Protein AF-A0A7C0WKC6-F1 (afdb_monomer_lite)

Structure (mmCIF, N/CA/C/O backbone):
data_AF-A0A7C0WKC6-F1
#
_entry.id   AF-A0A7C0WKC6-F1
#
loop_
_atom_site.group_PDB
_atom_site.id
_atom_site.type_symbol
_atom_site.label_atom_id
_atom_site.label_alt_id
_atom_site.label_comp_id
_atom_site.label_asym_id
_atom_site.label_entity_id
_atom_site.label_seq_id
_atom_site.pdbx_PDB_ins_code
_atom_site.Cartn_x
_atom_site.Cartn_y
_atom_site.Cartn_z
_atom_site.occupancy
_atom_site.B_iso_or_equiv
_atom_site.auth_seq_id
_atom_site.auth_comp_id
_atom_site.auth_asym_id
_atom_site.auth_atom_id
_atom_site.pdbx_PDB_model_num
ATOM 1 N N . MET A 1 1 ? 30.154 -18.366 -24.885 1.00 49.56 1 MET A N 1
ATOM 2 C CA . MET A 1 1 ? 28.803 -18.755 -24.434 1.00 49.56 1 MET A CA 1
ATOM 3 C C . MET A 1 1 ? 27.826 -17.994 -25.315 1.00 49.56 1 MET A C 1
ATOM 5 O O . MET A 1 1 ? 27.748 -16.782 -25.184 1.00 49.56 1 MET A O 1
ATOM 9 N N . ASN A 1 2 ? 27.222 -18.658 -26.304 1.00 49.28 2 ASN A N 1
ATOM 10 C CA . ASN A 1 2 ? 26.217 -18.035 -27.170 1.00 49.28 2 ASN A CA 1
ATOM 11 C C . ASN A 1 2 ? 24.951 -17.852 -26.332 1.00 49.28 2 ASN A C 1
ATOM 13 O O . ASN A 1 2 ? 24.283 -18.834 -26.017 1.00 49.28 2 ASN A O 1
ATOM 17 N N . LEU A 1 3 ? 24.662 -16.617 -25.928 1.00 62.22 3 LEU A N 1
ATOM 18 C CA . LEU A 1 3 ? 23.338 -16.267 -25.435 1.00 62.22 3 LEU A CA 1
ATOM 19 C C . LEU A 1 3 ? 22.406 -16.403 -26.638 1.00 62.22 3 LEU A C 1
ATOM 21 O O . LEU A 1 3 ? 22.597 -15.722 -27.647 1.00 62.22 3 LEU A O 1
ATOM 25 N N . ALA A 1 4 ? 21.474 -17.354 -26.576 1.00 69.25 4 ALA A N 1
ATOM 26 C CA . ALA A 1 4 ? 20.409 -17.439 -27.561 1.00 69.25 4 ALA A CA 1
ATOM 27 C C . ALA A 1 4 ? 19.754 -16.054 -27.654 1.00 69.25 4 ALA A C 1
ATOM 29 O O . ALA A 1 4 ? 19.452 -15.448 -26.627 1.00 69.25 4 ALA A O 1
ATOM 30 N N . LYS A 1 5 ? 19.607 -15.539 -28.879 1.00 66.69 5 LYS A N 1
ATOM 31 C CA . LYS A 1 5 ? 18.878 -14.296 -29.140 1.00 66.69 5 LYS A CA 1
ATOM 32 C C . LYS A 1 5 ? 17.494 -14.463 -28.510 1.00 66.69 5 LYS A C 1
ATOM 34 O O . LYS A 1 5 ? 16.814 -15.439 -28.833 1.00 66.69 5 LYS A O 1
ATOM 39 N N . GLU A 1 6 ? 17.111 -13.575 -27.595 1.00 71.94 6 GLU A N 1
ATOM 40 C CA . GLU A 1 6 ? 15.731 -13.571 -27.116 1.00 71.94 6 GLU A CA 1
ATOM 41 C C . GLU A 1 6 ? 14.809 -13.426 -28.332 1.00 71.94 6 GLU A C 1
ATOM 43 O O . GLU A 1 6 ? 15.148 -12.675 -29.256 1.00 71.94 6 GLU A O 1
ATOM 48 N N . PRO A 1 7 ? 13.708 -14.193 -28.404 1.00 67.44 7 PRO A N 1
ATOM 49 C CA . PRO A 1 7 ? 12.807 -14.104 -29.538 1.00 67.44 7 PRO A CA 1
ATOM 50 C C . PRO A 1 7 ? 12.322 -12.657 -29.666 1.00 67.44 7 PRO A C 1
ATOM 52 O O . PRO A 1 7 ? 11.805 -12.087 -28.707 1.00 67.44 7 PRO A O 1
ATOM 55 N N . GLU A 1 8 ? 12.511 -12.065 -30.848 1.00 68.31 8 GLU A N 1
ATOM 56 C CA . GLU A 1 8 ? 11.899 -10.787 -31.211 1.00 68.31 8 GLU A CA 1
ATOM 57 C C . GLU A 1 8 ? 10.380 -11.008 -31.221 1.00 68.31 8 GLU A C 1
ATOM 59 O O . GLU A 1 8 ? 9.805 -11.522 -32.178 1.00 68.31 8 GLU A O 1
ATOM 64 N N . MET A 1 9 ? 9.747 -10.722 -30.085 1.00 71.88 9 MET A N 1
ATOM 65 C CA . MET A 1 9 ? 8.301 -10.764 -29.921 1.00 71.88 9 MET A CA 1
ATOM 66 C C . MET A 1 9 ? 7.719 -9.490 -30.526 1.00 71.88 9 MET A C 1
ATOM 68 O O . MET A 1 9 ? 8.160 -8.387 -30.197 1.00 71.88 9 MET A O 1
ATOM 72 N N . GLU A 1 10 ? 6.707 -9.643 -31.378 1.00 81.38 10 GLU A N 1
ATOM 73 C CA . GLU A 1 10 ? 5.871 -8.525 -31.818 1.00 81.38 10 GLU A CA 1
ATOM 74 C C . GLU A 1 10 ? 5.379 -7.712 -30.602 1.00 81.38 10 GLU A C 1
ATOM 76 O O . GLU A 1 10 ? 5.096 -8.300 -29.547 1.00 81.38 10 GLU A O 1
ATOM 81 N N . PRO A 1 11 ? 5.258 -6.373 -30.711 1.00 85.38 11 PRO A N 1
ATOM 82 C CA . PRO A 1 11 ? 4.791 -5.535 -29.614 1.00 85.38 11 PRO A CA 1
ATOM 83 C C . PRO A 1 11 ? 3.448 -6.032 -29.061 1.00 85.38 11 PRO A C 1
ATOM 85 O O . PRO A 1 11 ? 2.455 -6.136 -29.781 1.00 85.38 11 PRO A O 1
ATOM 88 N N . ILE A 1 12 ? 3.404 -6.332 -27.761 1.00 90.38 12 ILE A N 1
ATOM 89 C CA . ILE A 1 12 ? 2.193 -6.840 -27.110 1.00 90.38 12 ILE A CA 1
ATOM 90 C C . ILE A 1 12 ? 1.155 -5.717 -27.012 1.00 90.38 12 ILE A C 1
ATOM 92 O O . ILE A 1 12 ? 1.385 -4.701 -26.356 1.00 90.38 12 ILE A O 1
ATOM 96 N N . ILE A 1 13 ? -0.034 -5.937 -27.576 1.00 95.12 13 ILE A N 1
ATOM 97 C CA . ILE A 1 13 ? -1.221 -5.130 -27.272 1.00 95.12 13 ILE A CA 1
ATOM 98 C C . ILE A 1 13 ? -1.902 -5.744 -26.045 1.00 95.12 13 ILE A C 1
ATOM 100 O O . ILE A 1 13 ? -2.615 -6.742 -26.142 1.00 95.12 13 ILE A O 1
ATOM 104 N N . TYR A 1 14 ? -1.655 -5.168 -24.868 1.00 94.81 14 TYR A N 1
ATOM 105 C CA . TYR A 1 14 ? -2.167 -5.695 -23.603 1.00 94.81 14 TYR A CA 1
ATOM 106 C C . TYR A 1 14 ? -3.576 -5.167 -23.288 1.00 94.81 14 TYR A C 1
ATOM 108 O O . TYR A 1 14 ? -3.749 -4.004 -22.921 1.00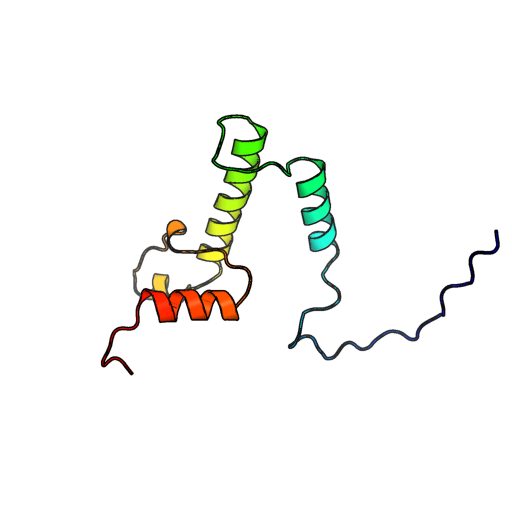 94.81 14 TYR A O 1
ATOM 116 N N . LEU A 1 15 ? -4.588 -6.034 -23.404 1.00 97.00 15 LEU A N 1
ATOM 117 C CA . LEU A 1 15 ? -6.006 -5.700 -23.185 1.00 97.00 15 LEU A CA 1
ATOM 118 C C . LEU A 1 15 ? -6.611 -6.353 -21.926 1.00 97.00 15 LEU A C 1
ATOM 120 O O . LEU A 1 15 ? -7.828 -6.450 -21.816 1.00 97.00 15 LEU A O 1
ATOM 124 N N . ASP A 1 16 ? -5.780 -6.767 -20.961 1.00 96.94 16 ASP A N 1
ATOM 125 C CA . ASP A 1 16 ? -6.204 -7.479 -19.737 1.00 96.94 16 ASP A CA 1
ATOM 126 C C . ASP A 1 16 ? -5.953 -6.674 -18.437 1.00 96.94 16 ASP A C 1
ATOM 128 O O . ASP A 1 16 ? -5.784 -7.207 -17.342 1.00 96.94 16 ASP A O 1
ATOM 132 N N . ASN A 1 17 ? -5.960 -5.337 -18.535 1.00 97.50 17 ASN A N 1
ATOM 133 C CA . ASN A 1 17 ? -5.712 -4.439 -17.394 1.00 97.50 17 ASN A CA 1
ATOM 134 C C . ASN A 1 17 ? -6.730 -4.577 -16.245 1.00 97.50 17 ASN A C 1
ATOM 136 O O . ASN A 1 17 ? -6.441 -4.151 -15.124 1.00 97.50 17 ASN A O 1
ATOM 140 N N . ALA A 1 18 ? -7.908 -5.151 -16.512 1.00 97.38 18 ALA A N 1
ATOM 141 C CA . ALA A 1 18 ? -8.919 -5.433 -15.497 1.00 97.38 18 ALA A CA 1
ATOM 142 C C . ALA A 1 18 ? -8.511 -6.587 -14.565 1.00 97.38 18 ALA A C 1
ATOM 144 O O . ALA A 1 18 ? -8.851 -6.545 -13.383 1.00 97.38 18 ALA A O 1
ATOM 145 N N . ALA A 1 19 ? -7.766 -7.584 -15.062 1.00 96.88 19 ALA A N 1
ATOM 146 C CA . ALA A 1 19 ? -7.214 -8.649 -14.227 1.00 96.88 19 ALA A CA 1
ATOM 147 C C . ALA A 1 19 ? -6.015 -8.144 -13.407 1.00 96.88 19 ALA A C 1
ATOM 149 O O . ALA A 1 19 ? -5.937 -8.372 -12.198 1.00 96.88 19 ALA A O 1
ATOM 150 N N . THR A 1 20 ? -5.088 -7.426 -14.048 1.00 95.12 20 THR A N 1
ATOM 151 C CA . THR A 1 20 ? -3.997 -6.693 -13.387 1.00 95.12 20 THR A CA 1
ATOM 152 C C . THR A 1 20 ? -3.380 -5.676 -14.342 1.00 95.12 20 THR A C 1
ATOM 154 O O . THR A 1 20 ? -3.281 -5.915 -15.535 1.00 95.12 20 THR A O 1
ATOM 157 N N . THR A 1 21 ? -2.909 -4.530 -13.847 1.00 96.38 21 THR A N 1
ATOM 158 C CA . THR A 1 21 ? -2.216 -3.559 -14.714 1.00 96.38 21 THR A CA 1
ATOM 159 C C . THR A 1 21 ? -0.892 -4.124 -15.237 1.00 96.38 21 THR A C 1
ATOM 161 O O . THR A 1 21 ? -0.088 -4.596 -14.424 1.00 96.38 21 THR A O 1
ATOM 164 N N . PHE A 1 22 ? -0.614 -3.999 -16.535 1.00 95.25 22 PHE A N 1
ATOM 165 C CA . PHE A 1 22 ? 0.685 -4.344 -17.122 1.00 95.25 22 PHE A CA 1
ATOM 166 C C . PHE A 1 22 ? 1.018 -3.459 -18.345 1.00 95.25 22 PHE A C 1
ATOM 168 O O . PHE A 1 22 ? 0.120 -3.161 -19.133 1.00 95.25 22 PHE A O 1
ATOM 175 N N . PRO A 1 23 ? 2.299 -3.076 -18.532 1.00 94.38 23 PRO A N 1
ATOM 176 C CA . PRO A 1 23 ? 3.373 -3.152 -17.539 1.00 94.38 23 PRO A CA 1
ATOM 177 C C . PRO A 1 23 ? 3.119 -2.171 -16.384 1.00 94.38 23 PRO A C 1
ATOM 179 O O . PRO A 1 23 ? 2.343 -1.221 -16.505 1.00 94.38 23 PRO A O 1
ATOM 182 N N . LYS A 1 24 ? 3.748 -2.402 -15.227 1.00 96.56 24 LYS A N 1
ATOM 183 C CA . LYS A 1 24 ? 3.798 -1.352 -14.202 1.00 96.56 24 LYS A CA 1
ATOM 184 C C . LYS A 1 24 ? 4.789 -0.277 -14.683 1.00 96.56 24 LYS A C 1
ATOM 186 O O . LYS A 1 24 ? 5.800 -0.639 -15.275 1.00 96.56 24 LYS A O 1
ATOM 191 N N . PRO A 1 25 ? 4.535 1.019 -14.441 1.00 97.25 25 PRO A N 1
ATOM 192 C CA . PRO A 1 25 ? 5.512 2.063 -14.746 1.00 97.25 25 PRO A CA 1
ATOM 193 C C . PRO A 1 25 ? 6.825 1.857 -13.973 1.00 97.25 25 PRO A C 1
ATOM 195 O O . PRO A 1 25 ? 6.782 1.441 -12.812 1.00 97.25 25 PRO A O 1
ATOM 198 N N . ASP A 1 26 ? 7.965 2.222 -14.567 1.00 97.81 26 ASP A N 1
ATOM 199 C CA . ASP A 1 26 ? 9.311 1.999 -13.999 1.00 97.81 26 ASP A CA 1
ATOM 200 C C . ASP A 1 26 ? 9.473 2.520 -12.567 1.00 97.81 26 ASP A C 1
ATOM 202 O O . ASP A 1 26 ? 10.062 1.851 -11.718 1.00 97.81 26 ASP A O 1
ATOM 206 N N . ILE A 1 27 ? 8.842 3.653 -12.247 1.00 98.25 27 ILE A N 1
ATOM 207 C CA . ILE A 1 27 ? 8.862 4.239 -10.900 1.00 98.25 27 ILE A CA 1
ATOM 208 C C . ILE A 1 27 ? 8.384 3.265 -9.811 1.00 98.25 27 ILE A C 1
ATOM 210 O O . ILE A 1 27 ? 8.860 3.323 -8.675 1.00 98.25 27 ILE A O 1
ATOM 214 N N . VAL A 1 28 ? 7.466 2.345 -10.130 1.00 97.56 28 VAL A N 1
ATOM 215 C CA . VAL A 1 28 ? 7.002 1.317 -9.185 1.00 97.56 28 VAL A CA 1
ATOM 216 C C . VAL A 1 28 ? 8.135 0.339 -8.882 1.00 97.56 28 VAL A C 1
ATOM 218 O O . VAL A 1 28 ? 8.380 0.025 -7.716 1.00 97.56 28 VAL A O 1
ATOM 221 N N . HIS A 1 29 ? 8.850 -0.106 -9.916 1.00 97.75 29 HIS A N 1
ATOM 222 C CA . HIS A 1 29 ? 9.981 -1.020 -9.782 1.00 97.75 29 HIS A CA 1
ATOM 223 C C . HIS A 1 29 ? 11.126 -0.375 -8.998 1.00 97.75 29 HIS A C 1
ATOM 225 O O . HIS A 1 29 ? 11.614 -0.959 -8.027 1.00 97.75 29 HIS A O 1
ATOM 231 N N . GLU A 1 30 ? 11.498 0.852 -9.359 1.00 98.25 30 GLU A N 1
ATOM 232 C CA . GLU A 1 30 ? 12.556 1.612 -8.691 1.00 98.25 30 GLU A CA 1
ATOM 233 C C . GLU A 1 30 ? 12.245 1.856 -7.212 1.00 98.25 30 GLU A C 1
ATOM 235 O O . GLU A 1 30 ? 13.105 1.658 -6.353 1.00 98.25 30 GLU A O 1
ATOM 240 N N . THR A 1 31 ? 11.005 2.239 -6.892 1.00 97.00 31 THR A N 1
ATOM 241 C CA . THR A 1 31 ? 10.594 2.525 -5.509 1.00 97.00 31 THR A CA 1
ATOM 242 C C . THR A 1 31 ? 10.703 1.281 -4.631 1.00 97.00 31 THR A C 1
ATOM 244 O O . THR A 1 31 ? 11.266 1.346 -3.536 1.00 97.00 31 THR A O 1
ATOM 247 N N . VAL A 1 32 ? 10.207 0.135 -5.110 1.00 96.31 32 VAL A N 1
ATOM 248 C CA . VAL A 1 32 ? 10.269 -1.131 -4.363 1.00 96.31 32 VAL A CA 1
ATOM 249 C C . VAL A 1 32 ? 11.717 -1.595 -4.203 1.00 96.31 32 VAL A C 1
ATOM 251 O O . VAL A 1 32 ? 12.121 -1.979 -3.103 1.00 96.31 32 VAL A O 1
ATOM 254 N N . PHE A 1 33 ? 12.515 -1.519 -5.270 1.00 97.88 33 PHE A N 1
ATOM 255 C CA . PHE A 1 33 ? 13.932 -1.871 -5.229 1.00 97.88 33 PHE A CA 1
ATOM 256 C C . PHE A 1 33 ? 14.701 -1.020 -4.209 1.00 97.88 33 PHE A C 1
ATOM 258 O O . PHE A 1 33 ? 15.404 -1.561 -3.352 1.00 97.88 33 PHE A O 1
ATOM 265 N N . ASN A 1 34 ? 14.531 0.303 -4.256 1.00 96.88 34 ASN A N 1
ATOM 266 C CA . ASN A 1 34 ? 15.206 1.225 -3.346 1.00 96.88 34 ASN A CA 1
ATOM 267 C C . ASN A 1 34 ? 14.769 1.012 -1.894 1.00 96.88 34 ASN A C 1
ATOM 269 O O . ASN A 1 34 ? 15.624 0.994 -1.007 1.00 96.88 34 ASN A O 1
ATOM 273 N N . PHE A 1 35 ? 13.475 0.766 -1.649 1.00 95.50 35 PHE A N 1
ATOM 274 C CA . PHE A 1 35 ? 12.980 0.432 -0.314 1.00 95.50 35 PHE A CA 1
ATOM 275 C C . PHE A 1 35 ? 13.700 -0.789 0.262 1.00 95.50 35 PHE A C 1
ATOM 277 O O . PHE A 1 35 ? 14.290 -0.692 1.335 1.00 95.50 35 PHE A O 1
ATOM 284 N N . TYR A 1 36 ? 13.717 -1.921 -0.446 1.00 95.69 36 TYR A N 1
ATOM 285 C CA . TYR A 1 36 ? 14.359 -3.128 0.079 1.00 95.69 36 TYR A CA 1
ATOM 286 C C . TYR A 1 36 ? 15.875 -2.985 0.215 1.00 95.69 36 TYR A C 1
ATOM 288 O O . TYR A 1 36 ? 16.452 -3.513 1.163 1.00 95.69 36 TYR A O 1
ATOM 296 N N . LYS A 1 37 ? 16.520 -2.243 -0.691 1.00 96.94 37 LYS A N 1
ATOM 297 C CA . LYS A 1 37 ? 17.966 -2.007 -0.651 1.00 96.94 37 LYS A CA 1
ATOM 298 C C . LYS A 1 37 ? 18.399 -1.128 0.527 1.00 96.94 37 LYS A C 1
ATOM 300 O O . LYS A 1 37 ? 19.496 -1.327 1.040 1.00 96.94 37 LYS A O 1
ATOM 305 N N . GLN A 1 38 ? 17.587 -0.145 0.921 1.00 95.00 38 GLN A N 1
ATOM 306 C CA . GLN A 1 38 ? 18.000 0.908 1.863 1.00 95.00 38 GLN A CA 1
ATOM 307 C C . GLN A 1 38 ? 17.246 0.886 3.202 1.00 95.00 38 GLN A C 1
ATOM 309 O O . GLN A 1 38 ? 17.815 1.264 4.223 1.00 95.00 38 GLN A O 1
ATOM 314 N N . TYR A 1 39 ? 15.985 0.446 3.216 1.00 93.94 39 TYR A N 1
ATOM 315 C CA . TYR A 1 39 ? 15.047 0.657 4.330 1.00 93.94 39 TYR A CA 1
ATOM 316 C C . TYR A 1 39 ? 14.213 -0.581 4.701 1.00 93.94 39 TYR A C 1
ATOM 318 O O . TYR A 1 39 ? 13.304 -0.468 5.520 1.00 93.94 39 TYR A O 1
ATOM 326 N N . GLY A 1 40 ? 14.501 -1.752 4.120 1.00 91.31 40 GLY A N 1
ATOM 327 C CA . GLY A 1 40 ? 13.716 -2.992 4.224 1.00 91.31 40 GLY A CA 1
ATOM 328 C C . GLY A 1 40 ? 13.731 -3.689 5.592 1.0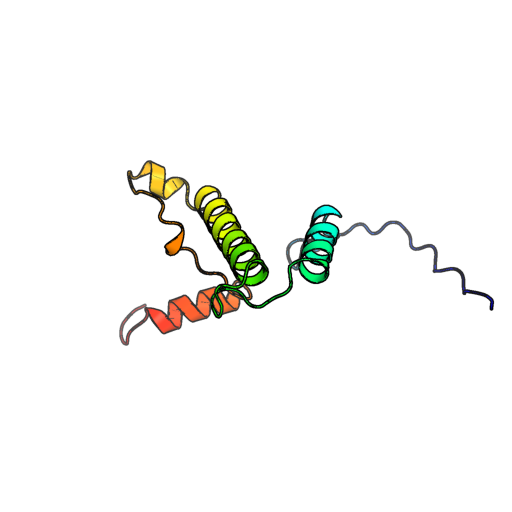0 91.31 40 GLY A C 1
ATOM 329 O O . GLY A 1 40 ? 13.894 -4.906 5.661 1.00 91.31 40 GLY A O 1
ATOM 330 N N . VAL A 1 41 ? 13.579 -2.940 6.683 1.00 93.19 41 VAL A N 1
ATOM 331 C CA . VAL A 1 41 ? 13.475 -3.444 8.057 1.00 93.19 41 VAL A CA 1
ATOM 332 C C . VAL A 1 41 ? 12.025 -3.431 8.539 1.00 93.19 41 VAL A C 1
ATOM 334 O O . VAL A 1 41 ? 11.171 -2.741 7.986 1.00 93.19 41 VAL A O 1
ATOM 337 N N . ASN A 1 42 ? 11.730 -4.192 9.594 1.00 91.88 42 ASN A N 1
ATOM 338 C CA . ASN A 1 42 ? 10.385 -4.249 10.159 1.00 91.88 42 ASN A CA 1
ATOM 339 C C . ASN A 1 42 ? 10.078 -2.979 10.985 1.00 91.88 42 ASN A C 1
ATOM 341 O O . ASN A 1 42 ? 10.775 -2.730 11.975 1.00 91.88 42 ASN A O 1
ATOM 345 N N . PRO A 1 43 ? 9.053 -2.186 10.627 1.00 91.88 43 PRO A N 1
ATOM 346 C CA . PRO A 1 43 ? 8.679 -0.999 11.387 1.00 91.88 43 PRO A CA 1
ATOM 347 C C . PRO A 1 43 ? 7.962 -1.341 12.703 1.00 91.88 43 PRO A C 1
ATOM 349 O O . PRO A 1 43 ? 7.375 -2.409 12.870 1.00 91.88 43 PRO A O 1
ATOM 352 N N . GLY A 1 44 ? 7.974 -0.401 13.654 1.00 82.12 44 GLY A N 1
ATOM 353 C CA . GLY A 1 44 ? 7.101 -0.437 14.839 1.00 82.12 44 GLY A CA 1
ATOM 354 C C . GLY A 1 44 ? 7.485 -1.420 15.954 1.00 82.12 44 GLY A C 1
ATOM 355 O O . GLY A 1 44 ? 6.735 -1.551 16.917 1.00 82.12 44 GLY A O 1
ATOM 356 N N . ARG A 1 45 ? 8.634 -2.105 15.857 1.00 75.88 45 ARG A N 1
ATOM 357 C CA . ARG A 1 45 ? 9.132 -3.014 16.914 1.00 75.88 45 ARG A CA 1
ATOM 358 C C . ARG A 1 45 ? 10.346 -2.496 17.682 1.00 75.88 45 ARG A C 1
ATOM 360 O O . ARG A 1 45 ? 10.598 -2.966 18.786 1.00 75.88 45 ARG A O 1
ATOM 367 N N . THR A 1 46 ? 11.096 -1.553 17.121 1.00 78.50 46 THR A N 1
ATOM 368 C CA . THR A 1 46 ? 12.280 -0.951 17.750 1.00 78.50 46 THR A CA 1
ATOM 369 C C . THR A 1 46 ? 12.309 0.552 17.479 1.00 78.50 46 THR A C 1
ATOM 371 O O . THR A 1 46 ? 11.681 1.030 16.536 1.00 78.50 46 THR A O 1
ATOM 374 N N . GLY A 1 47 ? 13.050 1.298 18.301 1.00 82.81 47 GLY A N 1
ATOM 375 C CA . GLY A 1 47 ? 13.312 2.729 18.103 1.00 82.81 47 GLY A CA 1
ATOM 376 C C . GLY A 1 47 ? 14.564 3.021 17.270 1.00 82.81 47 GLY A C 1
ATOM 377 O O . GLY A 1 47 ? 15.132 4.094 17.407 1.00 82.81 47 GLY A O 1
ATOM 378 N N . CYS A 1 48 ? 15.050 2.061 16.476 1.00 92.19 48 CYS A N 1
ATOM 379 C CA . CYS A 1 48 ? 16.199 2.288 15.599 1.00 92.19 48 CYS A CA 1
ATOM 380 C C . CYS A 1 48 ? 15.788 3.156 14.400 1.00 92.19 48 CYS A C 1
ATOM 382 O O . CYS A 1 48 ? 14.684 2.995 13.875 1.00 92.19 48 CYS A O 1
ATOM 384 N N . ASP A 1 49 ? 16.694 4.012 13.929 1.00 94.12 49 ASP A N 1
ATOM 385 C CA . ASP A 1 49 ? 16.443 4.981 12.856 1.00 94.12 49 ASP A CA 1
ATOM 386 C C . ASP A 1 49 ? 15.806 4.354 11.610 1.00 94.12 49 ASP A C 1
ATOM 388 O O . ASP A 1 49 ? 14.808 4.862 11.102 1.00 94.12 49 ASP A O 1
ATOM 392 N N . LEU A 1 50 ? 16.307 3.201 11.150 1.00 94.19 50 LEU A N 1
ATOM 393 C CA . LEU A 1 50 ? 15.746 2.518 9.977 1.00 94.19 50 LEU A CA 1
ATOM 394 C C . LEU A 1 50 ? 14.295 2.059 10.202 1.00 94.19 50 LEU A C 1
ATOM 396 O O . LEU A 1 50 ? 13.478 2.142 9.286 1.00 94.19 50 LEU A O 1
ATOM 400 N N . ALA A 1 51 ? 13.953 1.610 11.413 1.00 94.31 51 ALA A N 1
ATOM 401 C CA . ALA A 1 51 ? 12.594 1.184 11.748 1.00 94.31 51 ALA A CA 1
ATOM 402 C C . ALA A 1 51 ? 11.632 2.379 11.851 1.00 94.31 51 ALA A C 1
ATOM 404 O O . ALA A 1 51 ? 10.472 2.267 11.445 1.00 94.31 51 ALA A O 1
ATOM 405 N N . ILE A 1 52 ? 12.120 3.526 12.340 1.00 94.31 52 ILE A N 1
ATOM 406 C CA . ILE A 1 52 ? 11.372 4.790 12.369 1.00 94.31 52 ILE A CA 1
ATOM 407 C C . ILE A 1 52 ? 11.109 5.274 10.938 1.00 94.31 52 ILE A C 1
ATOM 409 O O . ILE A 1 52 ? 9.967 5.579 10.598 1.00 94.31 52 ILE A O 1
ATOM 413 N N . ILE A 1 53 ? 12.131 5.280 10.076 1.00 94.62 53 ILE A N 1
ATOM 414 C CA . ILE A 1 53 ? 12.004 5.686 8.668 1.00 94.62 53 ILE A CA 1
ATOM 415 C C . ILE A 1 53 ? 10.997 4.795 7.931 1.00 94.62 53 ILE A C 1
ATOM 417 O O . ILE A 1 53 ? 10.075 5.313 7.298 1.00 94.62 53 ILE A O 1
ATOM 421 N N . ALA A 1 54 ? 11.112 3.468 8.051 1.00 94.75 54 ALA A N 1
ATOM 422 C CA . ALA A 1 54 ? 10.159 2.537 7.445 1.00 94.75 54 ALA A CA 1
ATOM 423 C C . ALA A 1 54 ? 8.725 2.754 7.973 1.00 94.75 54 ALA A C 1
ATOM 425 O O . ALA A 1 54 ? 7.760 2.711 7.207 1.00 94.75 54 ALA A O 1
ATOM 426 N N . GLY A 1 55 ? 8.573 3.040 9.271 1.00 94.75 55 GLY A N 1
ATOM 427 C CA . GLY A 1 55 ? 7.283 3.368 9.881 1.00 94.75 55 GLY A CA 1
ATOM 428 C C . GLY A 1 55 ? 6.671 4.652 9.316 1.00 94.75 55 GLY A C 1
ATOM 429 O O . GLY A 1 55 ? 5.488 4.665 8.964 1.00 94.75 55 GLY A O 1
ATOM 430 N N . ASN A 1 56 ? 7.484 5.697 9.150 1.00 95.06 56 ASN A N 1
ATOM 431 C CA . ASN A 1 56 ? 7.062 6.963 8.553 1.00 95.06 56 ASN A CA 1
ATOM 432 C C . ASN A 1 56 ? 6.631 6.780 7.093 1.00 95.06 56 ASN A C 1
ATOM 434 O O . ASN A 1 56 ? 5.582 7.287 6.708 1.00 95.06 56 ASN A O 1
ATOM 438 N N . MET A 1 57 ? 7.345 5.968 6.304 1.00 95.69 57 MET A N 1
ATOM 439 C CA . MET A 1 57 ? 6.937 5.655 4.926 1.00 95.69 57 MET A CA 1
ATOM 440 C C . MET A 1 57 ? 5.537 5.027 4.859 1.00 95.69 57 MET A C 1
ATOM 442 O O . MET A 1 57 ? 4.733 5.390 3.994 1.00 95.69 57 MET A O 1
ATOM 446 N N . ILE A 1 58 ? 5.209 4.116 5.784 1.00 95.19 58 ILE A N 1
ATOM 447 C CA . ILE A 1 58 ? 3.863 3.531 5.881 1.00 95.19 58 ILE A CA 1
ATOM 448 C C . ILE A 1 58 ? 2.833 4.597 6.266 1.00 95.19 58 ILE A C 1
ATOM 450 O O . ILE A 1 58 ? 1.751 4.643 5.671 1.00 95.19 58 ILE A O 1
ATOM 454 N N . HIS A 1 59 ? 3.143 5.442 7.252 1.00 95.56 59 HIS A N 1
ATOM 455 C CA . HIS A 1 59 ? 2.246 6.508 7.697 1.00 95.56 59 HIS A CA 1
ATOM 456 C C . HIS A 1 59 ? 1.953 7.512 6.574 1.00 95.56 59 HIS A C 1
ATOM 458 O O . HIS A 1 59 ? 0.788 7.756 6.259 1.00 95.56 59 HIS A O 1
ATOM 464 N N . ASP A 1 60 ? 2.983 8.014 5.900 1.00 96.38 60 ASP A N 1
ATOM 465 C CA . ASP A 1 60 ? 2.847 8.979 4.808 1.00 96.38 60 ASP A CA 1
ATOM 466 C C . ASP A 1 60 ? 2.047 8.397 3.642 1.00 96.38 60 ASP A C 1
ATOM 468 O O . ASP A 1 60 ? 1.194 9.067 3.055 1.00 96.38 60 ASP A O 1
ATOM 472 N N . THR A 1 61 ? 2.271 7.119 3.329 1.00 96.00 61 THR A N 1
ATOM 473 C CA . THR A 1 61 ? 1.485 6.397 2.320 1.00 96.00 61 THR A CA 1
ATOM 474 C C . THR A 1 61 ? 0.012 6.315 2.726 1.00 96.00 61 THR A C 1
ATOM 476 O O . THR A 1 61 ? -0.873 6.551 1.899 1.00 96.00 61 THR A O 1
ATOM 479 N N . ARG A 1 62 ? -0.276 6.058 4.009 1.00 95.88 62 ARG A N 1
ATOM 480 C CA . ARG A 1 62 ? -1.642 6.041 4.556 1.00 95.88 62 ARG A CA 1
ATOM 481 C C . ARG A 1 62 ? -2.317 7.408 4.440 1.00 95.88 62 ARG A C 1
ATOM 483 O O . ARG A 1 62 ? -3.470 7.482 4.020 1.00 95.88 62 ARG A O 1
ATOM 490 N N . VAL A 1 63 ? -1.602 8.487 4.757 1.00 93.69 63 VAL A N 1
ATOM 491 C CA . VAL A 1 63 ? -2.100 9.865 4.610 1.00 93.69 63 VAL A CA 1
ATOM 492 C C . VAL A 1 63 ? -2.412 10.176 3.146 1.00 93.69 63 VAL A C 1
ATOM 494 O O . VAL A 1 63 ? -3.508 10.649 2.842 1.00 93.69 63 VAL A O 1
ATOM 497 N N . LYS A 1 64 ? -1.498 9.849 2.224 1.00 94.31 64 LYS A N 1
ATOM 498 C CA . LYS A 1 64 ? -1.695 10.056 0.779 1.00 94.31 64 LYS A CA 1
ATOM 499 C C . LYS A 1 64 ? -2.940 9.335 0.263 1.00 94.31 64 LYS A C 1
ATOM 501 O O . LYS A 1 64 ? -3.774 9.962 -0.389 1.00 94.31 64 LYS A O 1
ATOM 506 N N . PHE A 1 65 ? -3.111 8.056 0.591 1.00 94.06 65 PHE A N 1
ATOM 507 C CA . PHE A 1 65 ? -4.294 7.310 0.165 1.00 94.06 65 PHE A CA 1
ATOM 508 C C . PHE A 1 65 ? -5.581 7.802 0.837 1.00 94.06 65 PHE A C 1
ATOM 510 O O . PHE A 1 65 ? -6.608 7.893 0.165 1.00 94.06 65 PHE A O 1
ATOM 517 N N . SER A 1 66 ? -5.547 8.168 2.123 1.00 91.25 66 SER A N 1
ATOM 518 C CA . SER A 1 66 ? -6.700 8.770 2.811 1.00 91.25 66 SER A CA 1
ATOM 519 C C . SER A 1 66 ? -7.148 10.058 2.114 1.00 91.25 66 SER A C 1
ATOM 521 O O . SER A 1 66 ? -8.339 10.278 1.881 1.00 91.25 66 SER A O 1
ATOM 523 N N . ASN A 1 67 ? -6.191 10.883 1.685 1.00 88.56 67 ASN A N 1
ATOM 524 C CA . ASN A 1 67 ? -6.472 12.098 0.928 1.00 88.56 67 ASN A CA 1
ATOM 525 C C . ASN A 1 67 ? -7.036 11.802 -0.468 1.00 88.56 67 ASN A C 1
ATOM 527 O O . ASN A 1 67 ? -7.990 12.471 -0.871 1.00 88.56 67 ASN A O 1
ATOM 531 N N . PHE A 1 68 ? -6.504 10.791 -1.160 1.00 91.19 68 PHE A N 1
ATOM 532 C CA . PHE A 1 68 ? -6.945 10.385 -2.497 1.00 91.19 68 PHE A CA 1
ATOM 533 C C . PHE A 1 68 ? -8.371 9.808 -2.510 1.00 91.19 68 PHE A C 1
ATOM 535 O O . PHE A 1 68 ? -9.218 10.255 -3.281 1.00 91.19 68 PHE A O 1
ATOM 542 N N . PHE A 1 69 ? -8.672 8.850 -1.632 1.00 88.19 69 PHE A N 1
ATOM 543 C CA . PHE A 1 69 ? -9.981 8.192 -1.575 1.00 88.19 69 PHE A CA 1
ATOM 544 C C . PHE A 1 69 ? -11.007 8.980 -0.749 1.00 88.19 69 PHE A C 1
ATOM 546 O O . PHE A 1 69 ? -10.651 9.826 0.061 1.00 88.19 69 PHE A O 1
ATOM 553 N N . ASN A 1 70 ? -12.304 8.690 -0.903 1.00 75.44 70 ASN A N 1
ATOM 554 C CA . ASN A 1 70 ? -13.378 9.194 -0.027 1.00 75.44 70 ASN A CA 1
ATOM 555 C C . ASN A 1 70 ? -13.491 10.729 0.072 1.00 75.44 70 ASN A C 1
A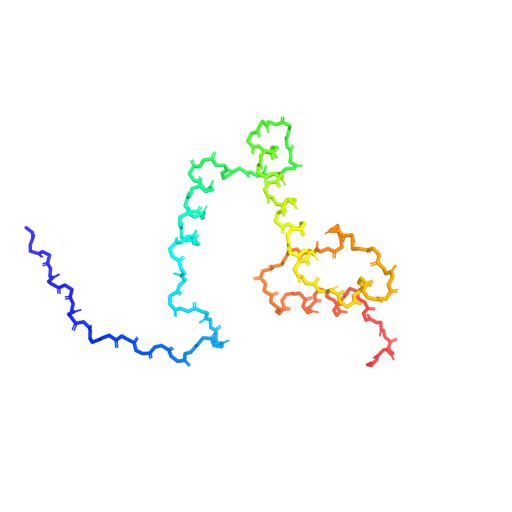TOM 557 O O . ASN A 1 70 ? -13.766 11.268 1.146 1.00 75.44 70 ASN A O 1
ATOM 561 N N . LYS A 1 71 ? -13.275 11.465 -1.030 1.00 79.00 71 LYS A N 1
ATOM 562 C CA . LYS A 1 71 ? -13.484 12.927 -1.059 1.00 79.00 71 LYS A CA 1
ATOM 563 C C . LYS A 1 71 ? -14.910 13.326 -0.648 1.00 79.00 71 LYS A C 1
ATOM 565 O O . LYS A 1 71 ? -15.057 14.289 0.092 1.00 79.00 71 LYS A O 1
ATOM 570 N N . SER A 1 72 ? -15.907 12.511 -0.990 1.00 77.81 72 SER A N 1
ATOM 571 C CA . SER A 1 72 ? -17.307 12.692 -0.587 1.00 77.81 72 SER A CA 1
ATOM 572 C C . SER A 1 72 ? -17.524 12.803 0.928 1.00 77.81 72 SER A C 1
ATOM 574 O O . SER A 1 72 ? -18.457 13.471 1.357 1.00 77.81 72 SER A O 1
ATOM 576 N N . LEU A 1 73 ? -16.664 12.210 1.770 1.00 77.56 73 LEU A N 1
ATOM 577 C CA . LEU A 1 73 ? -16.763 12.385 3.226 1.00 77.56 73 LEU A CA 1
ATOM 578 C C . LEU A 1 73 ? -16.487 13.834 3.644 1.00 77.56 73 LEU A C 1
ATOM 580 O O . LEU A 1 73 ? -17.183 14.357 4.515 1.00 77.56 73 LEU A O 1
ATOM 584 N N . VAL A 1 74 ? -15.526 14.491 2.988 1.00 79.00 74 VAL A N 1
ATOM 585 C CA . VAL A 1 74 ? -15.205 15.906 3.230 1.00 79.00 74 VAL A CA 1
ATOM 586 C C . VAL A 1 74 ? -16.387 16.780 2.844 1.00 79.00 74 VAL A C 1
ATOM 588 O O . VAL A 1 74 ? -16.745 17.682 3.594 1.00 79.00 74 VAL A O 1
ATOM 591 N N . ASP A 1 75 ? -17.042 16.456 1.731 1.00 83.06 75 ASP A N 1
ATOM 592 C CA . ASP A 1 75 ? -18.202 17.203 1.243 1.00 83.06 75 ASP A CA 1
ATOM 593 C C . ASP A 1 75 ? -19.399 17.110 2.221 1.00 83.06 75 ASP A C 1
ATOM 595 O O . ASP A 1 75 ? -20.227 18.013 2.276 1.00 83.06 75 ASP A O 1
ATOM 599 N N . THR A 1 76 ? -19.452 16.067 3.066 1.00 84.94 76 THR A N 1
ATOM 600 C CA . THR A 1 76 ? -20.428 15.930 4.174 1.00 84.94 76 THR A CA 1
ATOM 601 C C . THR A 1 76 ? -19.985 16.567 5.500 1.00 84.94 76 THR A C 1
ATOM 603 O O . THR A 1 76 ? -20.613 16.339 6.534 1.00 84.94 76 THR A O 1
ATOM 606 N N . GLY A 1 77 ? -18.883 17.323 5.508 1.00 85.50 77 GLY A N 1
ATOM 60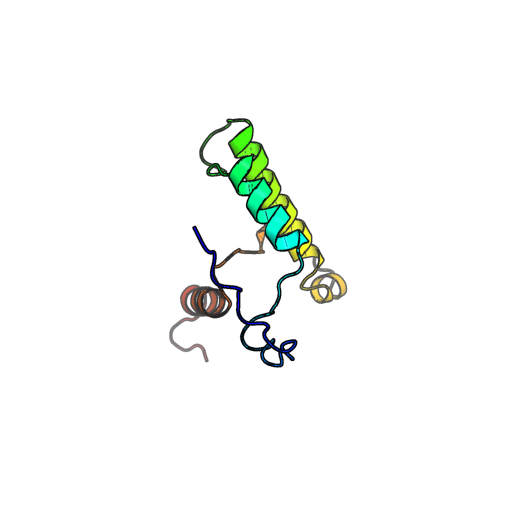7 C CA . GLY A 1 77 ? -18.330 17.965 6.706 1.00 85.50 77 GLY A CA 1
ATOM 608 C C . GLY A 1 77 ? -17.570 17.022 7.645 1.00 85.50 77 GLY A C 1
ATOM 609 O O . GLY A 1 77 ? -17.255 17.403 8.772 1.00 85.50 77 GLY A O 1
ATOM 610 N N . LYS A 1 78 ? -17.263 15.788 7.218 1.00 83.88 78 LYS A N 1
ATOM 611 C CA . LYS A 1 78 ? -16.494 14.834 8.029 1.00 83.88 78 LYS A CA 1
ATOM 612 C C . LYS A 1 78 ? -14.998 14.988 7.779 1.00 83.88 78 LYS A C 1
ATOM 614 O O . LYS A 1 78 ? -14.527 14.886 6.646 1.00 83.88 78 LYS A O 1
ATOM 619 N N . THR A 1 79 ? -14.237 15.147 8.859 1.00 83.00 79 THR A N 1
ATOM 620 C CA . THR A 1 79 ? -12.772 15.124 8.816 1.00 83.00 79 THR A CA 1
ATOM 621 C C . THR A 1 79 ? -12.271 13.739 8.415 1.00 83.00 79 THR A C 1
ATOM 623 O O . THR A 1 79 ? -12.739 12.718 8.926 1.00 83.00 79 THR A O 1
ATOM 626 N N . LYS A 1 80 ? -11.293 13.696 7.507 1.00 86.69 80 LYS A N 1
ATOM 627 C CA . LYS A 1 80 ? -10.598 12.459 7.150 1.00 86.69 80 LYS A CA 1
ATOM 628 C C . LYS A 1 80 ? -9.568 12.115 8.223 1.00 86.69 80 LYS A C 1
ATOM 630 O O . LYS A 1 80 ? -8.642 12.885 8.450 1.00 86.69 80 LYS A O 1
ATOM 635 N N . ASP A 1 81 ? -9.710 10.945 8.837 1.00 89.88 81 ASP A N 1
ATOM 636 C CA . ASP A 1 81 ? -8.699 10.373 9.727 1.00 89.88 81 ASP A CA 1
ATOM 637 C C . ASP A 1 81 ? -7.918 9.278 8.978 1.00 89.88 81 ASP A C 1
ATOM 639 O O . ASP A 1 81 ? -8.497 8.233 8.657 1.00 89.88 81 ASP A O 1
ATOM 643 N N . PRO A 1 82 ? -6.620 9.481 8.676 1.00 91.25 82 PRO A N 1
ATOM 644 C CA . PRO A 1 82 ? -5.808 8.473 8.004 1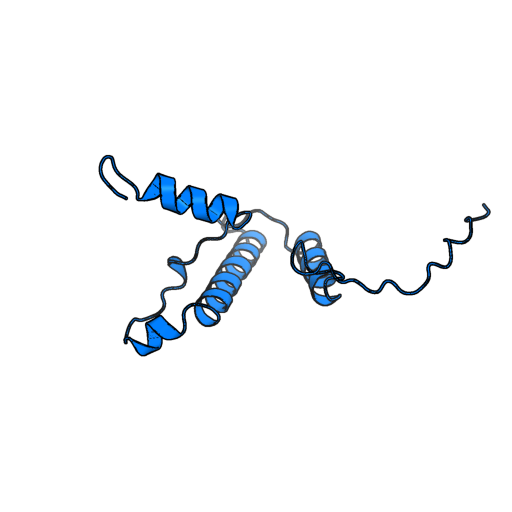.00 91.25 82 PRO A CA 1
ATOM 645 C C . PRO A 1 82 ? -5.707 7.170 8.804 1.00 91.25 82 PRO A C 1
ATOM 647 O O . PRO A 1 82 ? -5.559 6.118 8.189 1.00 91.25 82 PRO A O 1
ATOM 650 N N . ASN A 1 83 ? -5.864 7.182 10.131 1.00 92.25 83 ASN A N 1
ATOM 651 C CA . ASN A 1 83 ? -5.806 5.964 10.949 1.00 92.25 83 ASN A CA 1
ATOM 652 C C . ASN A 1 83 ? -6.979 5.005 10.701 1.00 92.25 83 ASN A C 1
ATOM 654 O O . ASN A 1 83 ? -6.906 3.837 11.075 1.00 92.25 83 ASN A O 1
ATOM 658 N N . ARG A 1 84 ? -8.039 5.457 10.019 1.00 90.06 84 ARG A N 1
ATOM 659 C CA . ARG A 1 84 ? -9.153 4.598 9.586 1.00 90.06 84 ARG A CA 1
ATOM 660 C C . ARG A 1 84 ? -8.889 3.849 8.282 1.00 90.06 84 ARG A C 1
ATOM 662 O O . ARG A 1 84 ? -9.709 3.028 7.878 1.00 90.06 84 ARG A O 1
ATOM 669 N N . MET A 1 85 ? -7.777 4.125 7.610 1.00 92.38 85 MET A N 1
ATOM 670 C CA . MET A 1 85 ? -7.347 3.369 6.442 1.00 92.38 85 MET A CA 1
ATOM 671 C C . MET A 1 85 ? -6.542 2.154 6.884 1.00 92.38 85 MET A C 1
ATOM 673 O O . MET A 1 85 ? -5.667 2.290 7.731 1.00 92.38 85 MET A O 1
ATOM 677 N N . ILE A 1 86 ? -6.794 0.984 6.298 1.00 94.25 86 ILE A N 1
ATOM 678 C CA . ILE A 1 86 ? -6.117 -0.275 6.634 1.00 94.25 86 ILE A CA 1
ATOM 679 C C . ILE A 1 86 ? -5.498 -0.847 5.357 1.00 94.25 86 ILE A C 1
ATOM 681 O O . ILE A 1 86 ? -6.145 -0.868 4.314 1.00 94.25 86 ILE A O 1
ATOM 685 N N . PHE A 1 87 ? -4.245 -1.301 5.439 1.00 96.00 87 PHE A N 1
ATOM 686 C CA . PHE A 1 87 ? -3.589 -2.007 4.339 1.00 96.00 87 PHE A CA 1
ATOM 687 C C . PHE A 1 87 ? -3.882 -3.502 4.451 1.00 96.00 87 PHE A C 1
ATOM 689 O O . PHE A 1 87 ? -3.732 -4.088 5.522 1.00 96.00 87 PHE A O 1
ATOM 696 N N . THR A 1 88 ? -4.288 -4.110 3.345 1.00 97.62 88 THR A N 1
ATOM 697 C CA . THR A 1 88 ? -4.581 -5.541 3.214 1.00 97.62 88 THR A CA 1
ATOM 698 C C . THR A 1 88 ? -3.887 -6.077 1.962 1.00 97.62 88 THR A C 1
ATOM 700 O O . THR A 1 88 ? -3.362 -5.311 1.154 1.00 97.62 88 THR A O 1
ATOM 703 N N . MET A 1 89 ? -3.885 -7.397 1.782 1.00 97.38 89 MET A N 1
ATOM 704 C CA . MET A 1 89 ? -3.211 -8.021 0.639 1.00 97.38 89 MET A CA 1
ATOM 705 C C . MET A 1 89 ? -3.935 -7.795 -0.695 1.00 97.38 89 MET A C 1
ATOM 707 O O . MET A 1 89 ? -3.291 -7.785 -1.739 1.00 97.38 89 MET A O 1
ATOM 711 N N . ASN A 1 90 ? -5.267 -7.673 -0.681 1.00 97.38 90 ASN A N 1
ATOM 712 C CA . ASN A 1 90 ? -6.104 -7.495 -1.871 1.00 97.38 90 ASN A CA 1
ATOM 713 C C . ASN A 1 90 ? -7.561 -7.138 -1.494 1.00 97.38 90 ASN A C 1
ATOM 715 O O . ASN A 1 90 ? -7.936 -7.072 -0.316 1.00 97.38 90 ASN A O 1
ATOM 719 N N . ALA A 1 91 ? -8.404 -6.930 -2.512 1.00 96.81 91 ALA A N 1
ATOM 720 C CA . ALA A 1 91 ? -9.830 -6.642 -2.346 1.00 96.81 91 ALA A CA 1
ATOM 721 C C . ALA A 1 91 ? -10.584 -7.773 -1.622 1.00 96.81 91 ALA A C 1
ATOM 723 O O . ALA A 1 91 ? -11.346 -7.501 -0.698 1.00 96.81 91 ALA A O 1
ATOM 724 N N . THR A 1 92 ? -10.319 -9.036 -1.968 1.00 97.81 92 THR A N 1
ATOM 725 C CA . THR A 1 92 ? -10.964 -10.205 -1.347 1.00 97.81 92 THR A CA 1
ATOM 726 C C . THR 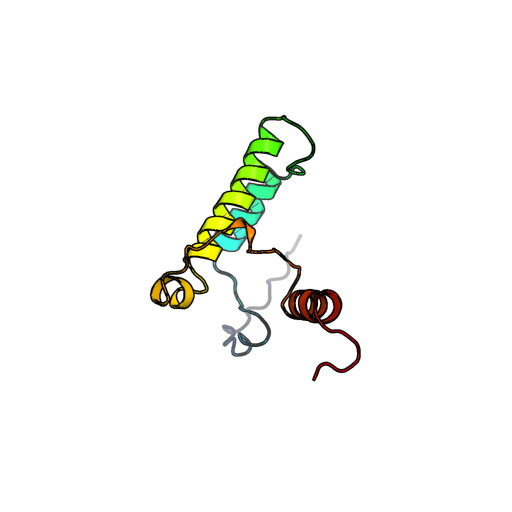A 1 92 ? -10.698 -10.278 0.155 1.00 97.81 92 THR A C 1
ATOM 728 O O . THR A 1 92 ? -11.622 -10.497 0.938 1.00 97.81 92 THR A O 1
ATOM 731 N N . MET A 1 93 ? -9.455 -10.047 0.586 1.00 98.25 93 MET A N 1
ATOM 732 C CA . MET A 1 93 ? -9.092 -10.000 2.003 1.00 98.25 93 MET A CA 1
ATOM 733 C C . MET A 1 93 ? -9.782 -8.831 2.712 1.00 98.25 93 MET A C 1
ATOM 735 O O . MET A 1 93 ? -10.280 -9.000 3.821 1.00 98.25 93 MET A O 1
ATOM 739 N N . SER A 1 94 ? -9.845 -7.663 2.067 1.00 97.56 94 SER A N 1
ATOM 740 C CA . SER A 1 94 ? -10.532 -6.489 2.623 1.00 97.56 94 SER A CA 1
ATOM 741 C C . SER A 1 94 ? -12.016 -6.760 2.845 1.00 97.56 94 SER A C 1
ATOM 743 O O . SER A 1 94 ? -12.544 -6.453 3.910 1.00 97.56 94 SER A O 1
ATOM 745 N N . LEU A 1 95 ? -12.676 -7.384 1.868 1.00 97.38 95 LEU A N 1
ATOM 746 C CA . LEU A 1 95 ? -14.087 -7.738 1.966 1.00 97.38 95 LEU A CA 1
ATOM 747 C C . LEU A 1 95 ? -14.330 -8.739 3.100 1.00 97.38 95 LEU A C 1
ATOM 749 O O . LEU A 1 95 ? -15.225 -8.534 3.914 1.00 97.38 95 LEU A O 1
ATOM 753 N N . ASN A 1 96 ? -13.497 -9.777 3.200 1.00 97.25 96 ASN A N 1
ATOM 754 C CA . ASN A 1 96 ? -13.599 -10.756 4.281 1.00 97.25 96 ASN A CA 1
ATOM 755 C C . ASN A 1 96 ? -13.375 -10.126 5.660 1.00 97.25 96 ASN A C 1
ATOM 757 O O . ASN A 1 96 ? -14.063 -10.493 6.610 1.00 97.25 96 ASN A O 1
ATOM 761 N N . LEU A 1 97 ? -12.445 -9.176 5.783 1.00 97.56 97 LEU A N 1
ATOM 762 C CA . LEU A 1 97 ? -12.219 -8.452 7.034 1.00 97.56 97 LEU A CA 1
ATOM 763 C C . LEU A 1 97 ? -13.467 -7.665 7.461 1.00 97.56 97 LEU A C 1
ATOM 765 O O . LEU A 1 97 ? -13.818 -7.667 8.637 1.00 97.56 97 LEU A O 1
ATOM 769 N N . ILE A 1 98 ? -14.146 -7.019 6.509 1.00 95.88 98 ILE A N 1
ATOM 770 C CA . ILE A 1 98 ? -15.372 -6.248 6.760 1.00 95.88 98 ILE A CA 1
ATOM 771 C C . ILE A 1 98 ? -16.519 -7.180 7.159 1.00 95.88 98 ILE A C 1
ATOM 773 O O . ILE A 1 98 ? -17.134 -6.977 8.202 1.00 95.88 98 ILE A O 1
ATOM 777 N N . VAL A 1 99 ? -16.781 -8.213 6.354 1.00 96.06 99 VAL A N 1
ATOM 778 C CA . VAL A 1 99 ? -17.879 -9.167 6.568 1.00 96.06 99 VAL A CA 1
ATOM 779 C C . VAL A 1 99 ? -17.747 -9.848 7.927 1.00 96.06 99 VAL A C 1
ATOM 781 O O . VAL A 1 99 ? -18.647 -9.748 8.756 1.00 96.06 99 VAL A O 1
ATOM 784 N N . ASN A 1 100 ? -16.594 -10.461 8.196 1.00 95.50 100 ASN A N 1
ATOM 785 C CA . ASN A 1 100 ? -16.379 -11.202 9.439 1.00 95.50 100 ASN A CA 1
ATOM 786 C C . ASN A 1 100 ? -16.206 -10.287 10.663 1.00 95.50 100 ASN A C 1
ATOM 788 O O . ASN A 1 100 ? -16.321 -10.754 11.793 1.00 95.50 100 ASN A O 1
ATOM 792 N N . GLY A 1 101 ? -15.896 -9.003 10.457 1.00 95.81 101 GLY A N 1
ATOM 793 C CA . GLY A 1 101 ? -15.727 -8.026 11.532 1.00 95.81 101 GLY A CA 1
ATOM 794 C C . GLY A 1 101 ? -17.007 -7.283 11.926 1.00 95.81 101 GLY A C 1
ATOM 795 O O . GLY A 1 101 ? -17.040 -6.690 13.003 1.00 95.81 101 GLY A O 1
ATOM 796 N N . LEU A 1 102 ? -18.038 -7.280 11.073 1.00 96.06 102 LEU A N 1
ATOM 797 C CA . LEU A 1 102 ? -19.245 -6.469 11.272 1.00 96.06 102 LEU A CA 1
ATOM 798 C C . LEU A 1 102 ? -20.546 -7.273 11.324 1.00 96.06 102 LEU A C 1
ATOM 800 O O . LEU A 1 102 ? -21.412 -6.921 12.124 1.00 96.06 102 LEU A O 1
ATOM 804 N N . ILE A 1 103 ? -20.698 -8.304 10.486 1.00 95.94 103 ILE A N 1
ATOM 805 C CA . ILE A 1 103 ? -21.980 -9.000 10.303 1.00 95.94 103 ILE A CA 1
ATOM 806 C C . ILE A 1 103 ? -22.304 -9.874 11.516 1.00 95.94 103 ILE A C 1
ATOM 808 O O . ILE A 1 103 ? -21.453 -10.608 12.027 1.00 95.94 103 ILE A O 1
ATOM 812 N N . LYS A 1 104 ? -23.560 -9.817 11.959 1.00 95.06 104 LYS A N 1
ATOM 813 C CA . LYS A 1 104 ? -24.119 -10.622 13.048 1.00 95.06 104 LYS A CA 1
ATOM 814 C C . LYS A 1 104 ? -25.259 -11.515 12.549 1.00 95.06 104 LYS A C 1
ATOM 816 O O . LYS A 1 104 ? -25.825 -11.268 11.484 1.00 95.06 104 LYS A O 1
ATOM 821 N N . PRO A 1 105 ? -25.637 -12.554 13.320 1.00 94.50 105 PRO A N 1
ATOM 822 C CA . PRO A 1 105 ? -26.822 -13.343 13.006 1.00 94.50 105 PRO A CA 1
ATOM 823 C C . PRO A 1 105 ? -28.063 -12.450 12.850 1.00 94.50 105 PRO A C 1
ATOM 825 O O . PRO A 1 105 ? -28.417 -11.724 13.778 1.00 94.50 105 PRO A O 1
ATOM 828 N N . GLY A 1 106 ? -28.719 -12.533 11.690 1.00 94.75 106 GLY A N 1
ATOM 829 C CA . GLY A 1 106 ? -29.924 -11.762 11.356 1.00 94.75 106 GLY A CA 1
ATOM 830 C C . GLY A 1 106 ? -29.705 -10.551 10.436 1.00 94.75 106 GLY A C 1
ATOM 831 O O . GLY A 1 106 ? -30.688 -10.024 9.917 1.00 94.75 106 GLY A O 1
ATOM 832 N N . ASP A 1 107 ? -28.459 -10.142 10.191 1.00 92.69 107 ASP A N 1
ATOM 833 C CA . ASP A 1 107 ? -28.130 -9.100 9.206 1.00 92.69 107 ASP A CA 1
ATOM 834 C C . ASP A 1 107 ? -28.263 -9.644 7.760 1.00 92.69 107 ASP A C 1
ATOM 836 O O . ASP A 1 107 ? -28.089 -10.846 7.533 1.00 92.69 107 ASP A O 1
ATOM 840 N N . HIS A 1 108 ? -28.578 -8.776 6.786 1.00 81.38 108 HIS A N 1
ATOM 841 C CA . HIS A 1 108 ? -28.731 -9.104 5.356 1.00 81.38 108 HIS A CA 1
ATOM 842 C C . HIS A 1 108 ? -28.110 -8.042 4.444 1.00 81.38 108 HIS A C 1
ATOM 844 O O . HIS A 1 108 ? -28.113 -6.851 4.833 1.00 81.38 108 HIS A O 1
#

Sequence (108 aa):
MNLAKEPEMEPIIYLDNAATTFPKPDIVHETVFNFYKQYGVNPGRTGCDLAIIAGNMIHDTRVKFSNFFNKSLVDTGKTKDPNRMIFTMNATMSLNLIVNGLIKPGDH

Radius of gyration: 20.64 Å; chains: 1; bounding box: 59×37×50 Å

Secondary structure (DSSP, 8-state):
---PPPP-PPPP----TTT--SSPPHHHHHHHHHHHHHT-SPTTS---HHHHHHHHHHHHHHHHHHHHS-HHHHHTTPPP-GGG----SSHHHHHHHHHHHH--TT--

Foldseek 3Di:
DDDPDDPPDDDDPDPPCVVPDPPDPVVVVVVVVCCCVPQVDDADPDPDPSNVVVVVVVQVVLVVVLVVPDVVCVVVVHDGDSVPDDDDPDPVRVVCCCCVVDDDPPDD

pLDDT: mean 90.2, std 9.99, range [49.28, 98.25]